Protein AF-Q56ZW0-F1 (afdb_monomer_lite)

Radius of gyration: 13.69 Å; chains: 1; bounding box: 28×24×44 Å

Sequence (48 aa):
HRLSTIRGVD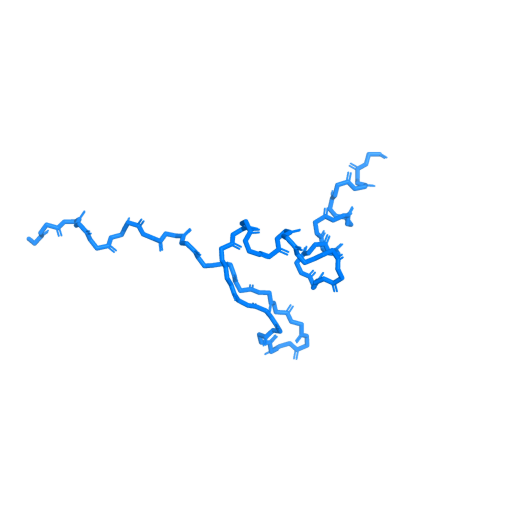CIGVIQDGRIVEQGSHSELVSRPEGAYSRLLQLQTHRI

pLDDT: mean 75.44, std 15.72, range [42.22, 89.44]

Structure (mmCIF, N/CA/C/O backbone):
data_AF-Q56ZW0-F1
#
_entry.id   AF-Q56ZW0-F1
#
loop_
_atom_site.group_PDB
_atom_site.id
_atom_site.type_symbol
_atom_site.label_atom_id
_atom_site.label_alt_id
_atom_site.label_comp_id
_atom_site.label_asym_id
_atom_site.label_entity_id
_atom_site.label_seq_id
_atom_site.pdbx_PDB_ins_code
_atom_site.Cartn_x
_atom_site.Cartn_y
_atom_site.Cartn_z
_atom_site.occupancy
_atom_site.B_iso_or_equiv
_atom_site.auth_seq_id
_atom_si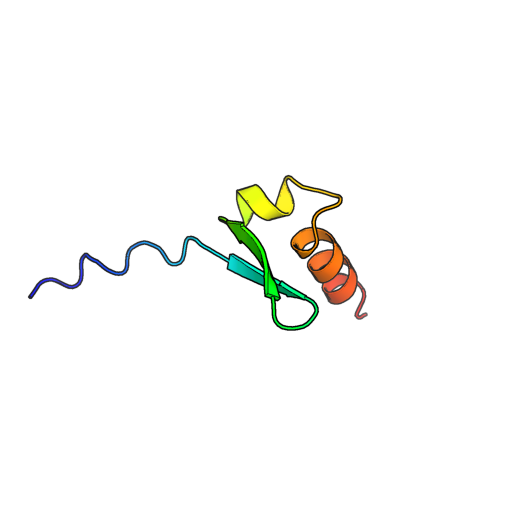te.auth_comp_id
_atom_site.auth_asym_id
_atom_site.auth_atom_id
_atom_site.pdbx_PDB_model_num
ATOM 1 N N . HIS A 1 1 ? -18.335 9.165 25.459 1.00 45.25 1 HIS A N 1
ATOM 2 C CA . HIS A 1 1 ? -17.079 8.468 25.111 1.00 45.25 1 HIS A CA 1
ATOM 3 C C . HIS A 1 1 ? -16.265 9.362 24.188 1.00 45.25 1 HIS A C 1
ATOM 5 O O . HIS A 1 1 ? -16.780 9.776 23.158 1.00 45.25 1 HIS A O 1
ATOM 11 N N . ARG A 1 2 ? -15.061 9.775 24.606 1.00 42.22 2 ARG A N 1
ATOM 12 C CA . ARG A 1 2 ? -14.230 10.733 23.860 1.00 42.22 2 ARG A CA 1
ATOM 13 C C . ARG A 1 2 ? -13.715 10.097 22.564 1.00 42.22 2 ARG A C 1
ATOM 15 O O . ARG A 1 2 ? -13.062 9.060 22.599 1.00 42.22 2 ARG A O 1
ATOM 22 N N . LEU A 1 3 ? -14.002 10.767 21.449 1.00 47.47 3 LEU A N 1
ATOM 23 C CA . LEU A 1 3 ? -13.496 10.552 20.088 1.00 47.47 3 LEU A CA 1
ATOM 24 C C . LEU A 1 3 ? -11.980 10.821 19.997 1.00 47.47 3 LEU A C 1
ATOM 26 O O . LEU A 1 3 ? -11.530 11.701 19.276 1.00 47.47 3 LEU A O 1
ATOM 30 N N . SER A 1 4 ? -11.173 10.104 20.774 1.00 46.72 4 SER A N 1
ATOM 31 C CA . SER A 1 4 ? -9.707 10.220 20.761 1.00 46.72 4 SER A CA 1
ATOM 32 C C . SER A 1 4 ? -9.002 9.016 20.128 1.00 46.72 4 SER A C 1
ATOM 34 O O . SER A 1 4 ? -7.772 9.011 20.086 1.00 46.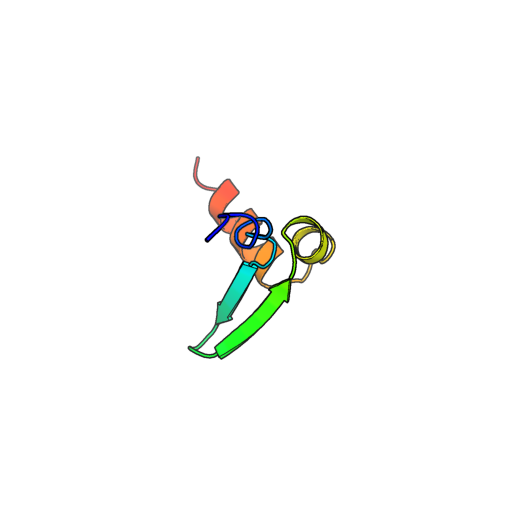72 4 SER A O 1
ATOM 36 N N . THR A 1 5 ? -9.765 8.039 19.622 1.00 52.34 5 THR A N 1
ATOM 37 C CA . THR A 1 5 ? -9.270 6.777 19.037 1.00 52.34 5 THR A CA 1
ATOM 38 C C . THR A 1 5 ? -9.039 6.854 17.521 1.00 52.34 5 THR A C 1
ATOM 40 O O . THR A 1 5 ? -8.293 6.050 16.980 1.00 52.34 5 THR A O 1
ATOM 43 N N . ILE A 1 6 ? -9.611 7.840 16.819 1.00 49.69 6 ILE A N 1
ATOM 44 C CA . ILE A 1 6 ? -9.482 7.993 15.354 1.00 49.69 6 ILE A CA 1
ATOM 45 C C . ILE A 1 6 ? -8.337 8.968 15.034 1.00 49.69 6 ILE A C 1
ATOM 47 O O . ILE A 1 6 ? -8.515 9.966 14.345 1.00 49.69 6 ILE A O 1
ATOM 51 N N . ARG A 1 7 ? -7.166 8.735 15.633 1.00 51.16 7 ARG A N 1
ATOM 52 C CA . ARG A 1 7 ? -5.954 9.537 15.391 1.00 51.16 7 ARG A CA 1
ATOM 53 C C . ARG A 1 7 ? -5.004 8.933 14.365 1.00 51.16 7 ARG A C 1
ATOM 55 O O . ARG A 1 7 ? -4.009 9.571 14.067 1.00 51.16 7 ARG A O 1
ATOM 62 N N . GLY A 1 8 ? -5.329 7.765 13.819 1.00 53.12 8 GLY A N 1
ATOM 63 C CA . GLY A 1 8 ? -4.442 7.077 12.900 1.00 53.12 8 GLY A CA 1
ATOM 64 C C . GLY A 1 8 ? -5.167 6.496 11.711 1.00 53.12 8 GLY A C 1
ATOM 65 O O . GLY A 1 8 ? -5.444 5.301 11.662 1.00 53.12 8 GLY A O 1
ATOM 66 N N . VAL A 1 9 ? -5.428 7.334 10.713 1.00 55.47 9 VAL A N 1
ATOM 67 C CA . VA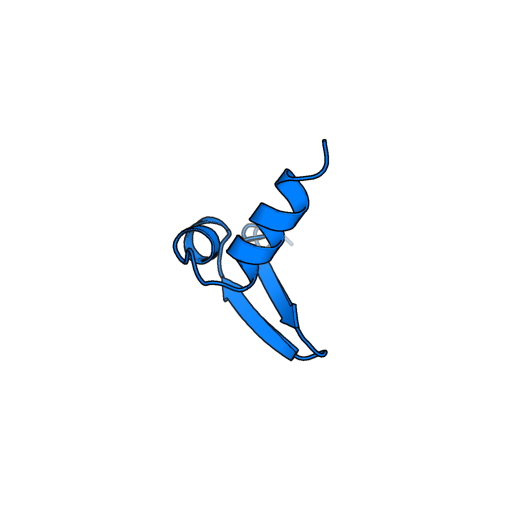L A 1 9 ? -5.487 6.842 9.333 1.00 55.47 9 VAL A CA 1
ATOM 68 C C . VAL A 1 9 ? -4.028 6.716 8.860 1.00 55.47 9 VAL A C 1
ATOM 70 O O . VAL A 1 9 ? -3.595 7.419 7.959 1.00 55.47 9 VAL A O 1
ATOM 73 N N . ASP A 1 10 ? -3.238 5.882 9.548 1.00 68.25 10 ASP A N 1
ATOM 74 C CA . ASP A 1 10 ? -1.769 5.804 9.416 1.00 68.25 10 ASP A CA 1
ATOM 75 C C . ASP A 1 10 ? -1.312 4.590 8.596 1.00 68.25 10 ASP A C 1
ATOM 77 O O . ASP A 1 10 ? -0.122 4.295 8.518 1.00 68.25 10 ASP A O 1
ATOM 81 N N . CYS A 1 11 ? -2.246 3.836 8.014 1.00 74.00 11 CYS A N 1
ATOM 82 C CA . CYS A 1 11 ? -1.939 2.554 7.397 1.00 74.00 11 CYS A CA 1
ATOM 83 C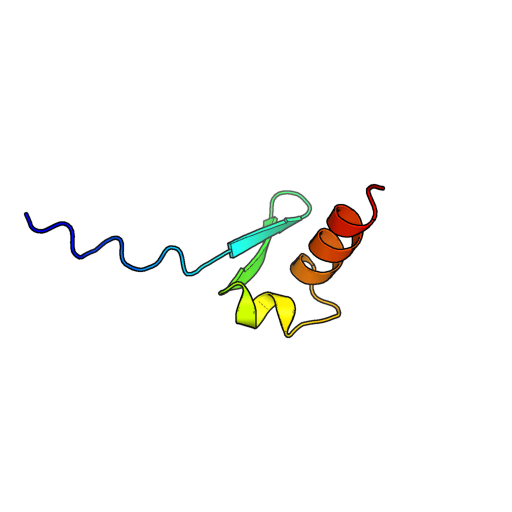 C . CYS A 1 11 ? -2.685 2.386 6.073 1.00 74.00 11 CYS A C 1
ATOM 85 O O . CYS A 1 11 ? -3.905 2.235 6.033 1.00 74.00 11 CYS A O 1
ATOM 87 N N . ILE A 1 12 ? -1.931 2.412 4.984 1.00 85.19 12 ILE A N 1
ATOM 88 C CA . ILE A 1 12 ? -2.355 2.079 3.632 1.00 85.19 12 ILE A CA 1
ATOM 89 C C . ILE A 1 12 ? -2.065 0.597 3.425 1.00 85.19 12 ILE A C 1
ATOM 91 O O . ILE A 1 12 ? -0.934 0.170 3.625 1.00 85.19 12 ILE A O 1
ATOM 95 N N . GLY A 1 13 ? -3.071 -0.172 3.014 1.00 86.62 13 GLY A N 1
ATOM 96 C CA . GLY A 1 13 ? -2.908 -1.549 2.553 1.00 86.62 13 GLY A CA 1
ATOM 97 C C . GLY A 1 13 ? -2.972 -1.612 1.029 1.00 86.62 13 GLY A C 1
ATOM 98 O O . GLY A 1 13 ? -3.966 -1.192 0.437 1.00 86.62 13 GLY A O 1
ATOM 99 N N . VAL A 1 14 ? -1.934 -2.138 0.388 1.00 86.44 14 VAL A N 1
ATOM 100 C CA . VAL A 1 14 ? -1.914 -2.429 -1.047 1.00 86.44 14 VAL A CA 1
ATOM 101 C C . VAL A 1 14 ? -2.392 -3.854 -1.266 1.00 86.44 14 VAL A C 1
ATOM 103 O O . VAL A 1 14 ? -1.846 -4.791 -0.683 1.00 86.44 14 VAL A O 1
ATOM 106 N N . ILE A 1 15 ? -3.402 -4.015 -2.120 1.00 87.88 15 ILE A N 1
ATOM 107 C CA . ILE A 1 15 ? -3.972 -5.315 -2.472 1.00 87.88 15 ILE A CA 1
ATOM 108 C C . ILE A 1 15 ? -3.574 -5.665 -3.903 1.00 87.88 15 ILE A C 1
ATOM 110 O O . ILE A 1 15 ? -3.793 -4.878 -4.823 1.00 87.88 15 ILE A O 1
ATOM 114 N N . GLN A 1 16 ? -3.042 -6.869 -4.083 1.00 83.94 16 GLN A N 1
ATOM 115 C CA . GLN A 1 16 ? -2.754 -7.464 -5.381 1.00 83.94 16 GLN A CA 1
ATOM 116 C C . GLN A 1 16 ? -3.271 -8.907 -5.380 1.00 83.94 16 GLN A C 1
ATOM 118 O O . GLN A 1 16 ? -3.090 -9.634 -4.404 1.00 83.94 16 GLN A O 1
ATOM 123 N N . ASP A 1 17 ? -3.993 -9.296 -6.434 1.00 87.69 17 ASP A N 1
ATOM 124 C CA . ASP A 1 17 ? -4.597 -10.634 -6.572 1.00 87.69 17 ASP A CA 1
ATOM 125 C C . ASP A 1 17 ? -5.466 -11.061 -5.368 1.00 87.69 17 ASP A C 1
ATOM 127 O O . ASP A 1 17 ? -5.476 -12.214 -4.937 1.00 87.69 17 ASP A O 1
ATOM 131 N N . GLY A 1 18 ? -6.193 -10.102 -4.782 1.00 89.44 18 GLY A N 1
ATOM 132 C CA . GLY A 1 18 ? -7.068 -10.341 -3.629 1.00 89.44 18 GLY A CA 1
ATOM 133 C C . GLY A 1 18 ? -6.333 -10.574 -2.304 1.00 89.44 18 GLY A C 1
ATOM 134 O O . GLY A 1 18 ? -6.962 -10.969 -1.323 1.00 89.44 18 GLY A O 1
ATOM 135 N N . ARG A 1 19 ? -5.019 -10.330 -2.248 1.00 89.31 19 ARG A N 1
ATOM 136 C CA . ARG A 1 19 ? -4.194 -10.442 -1.037 1.00 89.31 19 ARG A CA 1
ATOM 137 C C . ARG A 1 19 ? -3.508 -9.119 -0.726 1.00 89.31 19 ARG A C 1
ATOM 139 O O . ARG A 1 19 ? -3.146 -8.375 -1.631 1.00 89.31 19 ARG A O 1
ATOM 146 N N . ILE A 1 20 ? -3.314 -8.831 0.559 1.00 87.75 20 ILE A N 1
ATOM 147 C CA . ILE A 1 20 ? -2.539 -7.665 0.995 1.00 87.75 20 ILE A CA 1
ATOM 148 C C . ILE A 1 20 ? -1.062 -7.971 0.740 1.00 87.75 20 ILE A C 1
ATOM 150 O O . ILE A 1 20 ? -0.520 -8.908 1.326 1.00 87.75 20 ILE A O 1
ATOM 154 N N . VAL A 1 21 ? -0.435 -7.205 -0.149 1.00 88.50 21 VAL A N 1
ATOM 155 C CA . VAL A 1 21 ? 0.987 -7.350 -0.496 1.00 88.50 21 VAL A CA 1
ATOM 156 C C . VAL A 1 21 ? 1.872 -6.370 0.259 1.00 88.50 21 VAL A C 1
ATOM 158 O O . VAL A 1 21 ? 3.017 -6.695 0.553 1.00 88.50 21 VAL A O 1
ATOM 161 N N . GLU A 1 22 ? 1.341 -5.206 0.636 1.00 88.25 22 GLU A N 1
ATOM 162 C CA . GLU A 1 22 ? 2.036 -4.246 1.494 1.00 88.25 22 GLU A CA 1
ATOM 163 C C . GLU A 1 22 ? 1.058 -3.541 2.426 1.00 88.25 22 GLU A C 1
ATOM 165 O O . GLU A 1 22 ? -0.091 -3.302 2.064 1.00 88.25 22 GLU A O 1
ATOM 170 N N . GLN A 1 23 ? 1.519 -3.191 3.624 1.00 88.56 23 GLN A N 1
ATOM 171 C CA . GLN A 1 23 ? 0.764 -2.380 4.565 1.00 88.56 23 GLN A CA 1
ATOM 172 C C . GLN A 1 23 ? 1.719 -1.466 5.341 1.00 88.56 23 GLN A C 1
ATOM 174 O O . GLN A 1 23 ? 2.754 -1.929 5.814 1.00 88.56 23 GLN A O 1
ATOM 179 N N . GLY A 1 24 ? 1.386 -0.184 5.470 1.00 87.12 24 GLY A N 1
ATOM 180 C CA . GLY A 1 24 ? 2.204 0.784 6.205 1.00 87.12 24 GLY A CA 1
ATOM 181 C C . GLY A 1 24 ? 1.751 2.219 5.982 1.00 87.12 24 GLY A C 1
ATOM 182 O O . GLY A 1 24 ? 0.797 2.474 5.247 1.00 87.12 24 GLY A O 1
ATOM 183 N N . SER A 1 25 ? 2.423 3.175 6.606 1.00 87.31 25 SER A N 1
ATOM 184 C CA . SER A 1 25 ? 2.164 4.595 6.361 1.00 87.31 25 SER A CA 1
ATOM 185 C C . SER A 1 25 ? 2.576 5.004 4.946 1.00 87.31 25 SER A C 1
ATOM 187 O O . SER A 1 25 ? 3.438 4.382 4.324 1.00 87.31 25 SER A O 1
ATOM 189 N N . HIS A 1 26 ? 1.997 6.096 4.437 1.00 83.38 26 HIS A N 1
ATOM 190 C CA . HIS A 1 26 ? 2.380 6.644 3.133 1.00 83.38 26 HIS A CA 1
ATOM 191 C C . HIS A 1 26 ? 3.898 6.836 3.015 1.00 83.38 26 HIS A C 1
ATOM 193 O O . HIS A 1 26 ? 4.492 6.396 2.038 1.00 83.38 26 HIS A O 1
ATOM 199 N N . SER A 1 27 ? 4.531 7.425 4.034 1.00 83.25 27 SER A N 1
ATOM 200 C CA . SER A 1 27 ? 5.981 7.638 4.091 1.00 83.25 27 SER A CA 1
ATOM 201 C C . SER A 1 27 ? 6.783 6.341 4.008 1.00 83.25 27 SER A C 1
ATOM 203 O O . SER A 1 27 ? 7.774 6.288 3.283 1.00 83.25 27 SER A O 1
ATOM 205 N N . GLU A 1 28 ? 6.356 5.289 4.709 1.00 84.44 28 GLU A N 1
ATOM 206 C CA . GLU A 1 28 ? 7.039 3.992 4.672 1.00 84.44 28 GLU A CA 1
ATOM 207 C C . GLU A 1 28 ? 6.901 3.335 3.300 1.00 84.44 28 GLU A C 1
ATOM 209 O O . GLU A 1 28 ? 7.882 2.821 2.762 1.00 84.44 28 GLU A O 1
ATOM 214 N N . LEU A 1 29 ? 5.710 3.395 2.703 1.00 85.81 29 LEU A N 1
ATOM 215 C CA . LEU A 1 29 ? 5.447 2.766 1.414 1.00 85.81 29 LEU A CA 1
ATOM 216 C C . LEU A 1 29 ? 6.110 3.513 0.249 1.00 85.81 29 LEU A C 1
ATOM 218 O O . LEU A 1 29 ? 6.656 2.870 -0.642 1.00 85.81 29 LEU A O 1
ATOM 222 N N . VAL A 1 30 ? 6.139 4.850 0.274 1.00 84.19 30 VAL A N 1
ATOM 223 C CA . VAL A 1 30 ? 6.861 5.664 -0.724 1.00 84.19 30 VAL A CA 1
ATOM 224 C C . VAL A 1 30 ? 8.379 5.505 -0.607 1.00 84.19 30 VAL A C 1
ATOM 226 O O . VAL A 1 30 ? 9.082 5.611 -1.610 1.00 84.19 30 VAL A O 1
ATOM 229 N N . SER A 1 31 ? 8.902 5.202 0.589 1.00 86.06 31 SER A N 1
ATOM 230 C CA . SER A 1 31 ? 10.339 4.947 0.783 1.00 86.06 31 SER A CA 1
ATOM 231 C C . SER A 1 31 ? 10.831 3.680 0.073 1.00 86.06 31 SER A C 1
ATOM 233 O O . SER A 1 31 ? 12.037 3.478 -0.063 1.00 86.06 31 SER A O 1
ATOM 235 N N . ARG A 1 32 ? 9.905 2.830 -0.395 1.00 85.56 32 ARG A N 1
ATOM 236 C CA . ARG A 1 32 ? 10.175 1.599 -1.140 1.00 85.56 32 ARG A CA 1
ATOM 237 C C . ARG A 1 32 ? 9.953 1.843 -2.634 1.00 85.56 32 ARG A C 1
ATOM 239 O O . ARG A 1 32 ? 8.832 1.661 -3.110 1.00 85.56 32 ARG A O 1
ATOM 246 N N . PRO A 1 33 ? 10.983 2.232 -3.406 1.00 76.81 33 PRO A N 1
ATOM 247 C CA . PRO A 1 33 ? 10.825 2.538 -4.829 1.00 76.81 33 PRO A CA 1
ATOM 248 C C . PRO A 1 33 ? 10.370 1.335 -5.669 1.00 76.81 33 PRO A C 1
ATOM 250 O O . PRO A 1 33 ? 9.666 1.526 -6.655 1.00 76.81 33 PRO A O 1
ATOM 253 N N . GLU A 1 34 ? 10.697 0.105 -5.257 1.00 82.75 34 GLU A N 1
ATOM 254 C CA . GLU A 1 34 ? 10.207 -1.128 -5.900 1.00 82.75 34 GLU A CA 1
ATOM 255 C C . GLU A 1 34 ? 8.936 -1.703 -5.245 1.00 82.75 34 GLU A C 1
ATOM 257 O O . GLU A 1 34 ? 8.482 -2.790 -5.603 1.00 82.75 34 GLU A O 1
ATOM 262 N N . GLY A 1 35 ? 8.348 -0.981 -4.286 1.00 85.75 35 GLY A N 1
ATOM 263 C CA . GLY A 1 35 ? 7.112 -1.373 -3.616 1.00 85.75 35 GLY A CA 1
ATOM 264 C C . GLY A 1 35 ? 5.903 -1.324 -4.550 1.00 85.75 35 GLY A C 1
ATOM 265 O O . GLY A 1 35 ? 5.829 -0.512 -5.483 1.00 85.75 35 GLY A O 1
ATOM 266 N N . ALA A 1 36 ? 4.911 -2.166 -4.266 1.00 86.19 36 ALA A N 1
ATOM 267 C CA . ALA A 1 36 ? 3.659 -2.205 -5.015 1.00 86.19 36 ALA A CA 1
ATOM 268 C C . ALA A 1 36 ? 2.930 -0.854 -4.926 1.00 86.19 36 ALA A C 1
ATOM 270 O O . ALA A 1 36 ? 2.363 -0.383 -5.914 1.00 86.19 36 ALA A O 1
ATOM 271 N N . TYR A 1 37 ? 3.019 -0.187 -3.770 1.00 87.31 37 TYR A N 1
ATOM 272 C CA . TYR A 1 37 ? 2.473 1.155 -3.573 1.00 87.31 37 TYR A CA 1
ATOM 273 C C . TYR A 1 37 ? 3.111 2.204 -4.495 1.00 87.31 37 TYR A C 1
ATOM 275 O O . TYR A 1 37 ? 2.406 2.923 -5.204 1.00 87.31 37 TYR A O 1
ATOM 283 N N . SER A 1 38 ? 4.445 2.275 -4.517 1.00 85.31 38 SER A N 1
ATOM 284 C CA . SER A 1 38 ? 5.199 3.252 -5.312 1.00 85.31 38 SER A CA 1
ATOM 285 C C . SER A 1 38 ? 4.965 3.072 -6.807 1.00 85.31 38 SER A C 1
ATOM 287 O O . SER A 1 38 ? 4.799 4.052 -7.534 1.00 85.31 38 SER A O 1
ATOM 289 N N . ARG A 1 39 ? 4.862 1.820 -7.267 1.00 86.56 39 ARG A N 1
ATOM 290 C CA . ARG A 1 39 ? 4.550 1.507 -8.664 1.00 86.56 39 ARG A CA 1
ATOM 291 C C . ARG A 1 39 ? 3.138 1.948 -9.054 1.00 86.56 39 ARG A C 1
ATOM 293 O O . ARG A 1 39 ? 2.960 2.539 -10.117 1.00 86.56 39 ARG A O 1
ATOM 300 N N . LEU A 1 40 ? 2.142 1.716 -8.196 1.00 84.00 40 LEU A N 1
ATOM 301 C CA . LEU A 1 40 ? 0.777 2.218 -8.409 1.00 84.00 40 LEU A CA 1
ATOM 302 C C . LEU A 1 40 ? 0.738 3.751 -8.443 1.00 84.00 40 LEU A C 1
ATOM 304 O O . LEU A 1 40 ? 0.085 4.330 -9.311 1.00 84.00 40 LEU A O 1
ATOM 308 N N . LEU A 1 41 ? 1.479 4.407 -7.548 1.00 84.06 41 LEU A N 1
ATOM 309 C CA . LEU A 1 41 ? 1.566 5.865 -7.489 1.00 84.06 41 LEU A CA 1
ATOM 310 C C . LEU A 1 41 ? 2.186 6.460 -8.767 1.00 84.06 41 LEU A C 1
ATOM 312 O O . LEU A 1 41 ? 1.674 7.444 -9.307 1.00 84.06 41 LEU A O 1
ATOM 316 N N . GLN A 1 42 ? 3.246 5.839 -9.292 1.00 82.38 42 GLN A N 1
ATOM 317 C CA . GLN A 1 42 ? 3.867 6.234 -10.562 1.00 82.38 42 GLN A CA 1
ATOM 318 C C . GLN A 1 42 ? 2.900 6.096 -11.745 1.00 82.38 42 GLN A C 1
ATOM 320 O O . GLN A 1 42 ? 2.802 7.011 -12.563 1.00 82.38 42 GLN A O 1
ATOM 325 N N . LEU A 1 43 ? 2.146 4.993 -11.808 1.00 81.50 43 LEU A N 1
ATOM 326 C CA . LEU A 1 43 ? 1.138 4.762 -12.849 1.00 81.50 43 LEU A CA 1
ATOM 327 C C . LEU A 1 43 ? -0.005 5.785 -12.786 1.00 81.50 43 LEU A C 1
ATOM 329 O O . LEU A 1 43 ? -0.464 6.263 -13.820 1.00 81.50 43 LEU A O 1
ATOM 333 N N . GLN A 1 44 ? -0.447 6.155 -11.582 1.00 76.00 44 GLN A N 1
ATOM 334 C CA . GLN A 1 44 ? -1.506 7.149 -11.391 1.00 76.00 44 GLN A CA 1
ATOM 335 C C . GLN A 1 44 ? -1.055 8.569 -11.773 1.00 76.00 44 GLN A C 1
ATOM 337 O O . GLN A 1 44 ? -1.860 9.352 -12.275 1.00 76.00 44 GLN A O 1
ATOM 342 N N . THR A 1 45 ? 0.22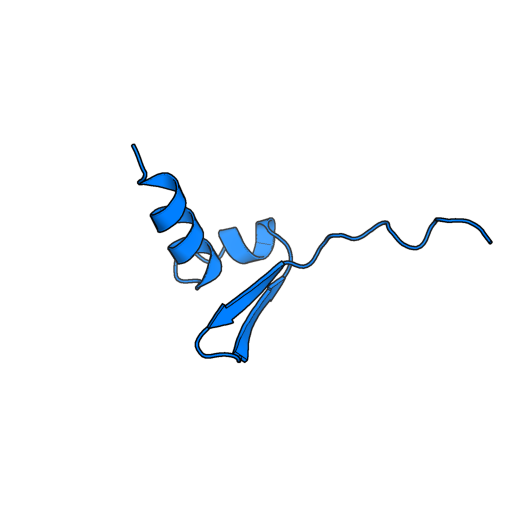5 8.890 -11.572 1.00 67.44 45 THR A N 1
ATOM 343 C CA . THR A 1 45 ? 0.798 10.211 -11.885 1.00 67.44 45 THR A CA 1
ATOM 344 C C . THR A 1 45 ? 0.973 10.432 -13.396 1.00 67.44 45 THR A C 1
ATOM 346 O O . THR A 1 45 ? 0.943 11.570 -13.851 1.00 67.44 45 THR A O 1
ATOM 349 N N . HIS A 1 46 ? 1.081 9.366 -14.198 1.00 58.81 46 HIS A N 1
ATOM 350 C CA . HIS A 1 46 ? 1.264 9.433 -15.659 1.00 58.81 46 HIS A CA 1
ATOM 351 C C . HIS A 1 46 ? -0.036 9.575 -16.481 1.00 58.81 46 HIS A C 1
ATOM 353 O O . HIS A 1 46 ? -0.039 9.335 -17.685 1.00 58.81 46 HIS A O 1
ATOM 359 N N . ARG A 1 47 ? -1.154 9.982 -15.866 1.00 49.91 47 ARG A N 1
ATOM 360 C CA . ARG A 1 47 ? -2.381 10.365 -16.589 1.00 49.91 47 ARG A CA 1
ATOM 361 C C . ARG A 1 47 ? -2.404 11.871 -16.870 1.00 49.91 47 ARG A C 1
ATOM 363 O O . ARG A 1 47 ? -3.180 12.586 -16.238 1.00 49.91 47 ARG A O 1
ATOM 370 N N . ILE A 1 48 ? -1.581 12.332 -17.813 1.00 44.06 48 ILE A N 1
ATOM 371 C CA . ILE A 1 48 ? -1.765 13.606 -18.535 1.00 44.06 48 ILE A CA 1
ATOM 372 C C . ILE A 1 48 ? -1.381 13.383 -19.994 1.00 44.06 48 ILE A C 1
ATOM 374 O O . ILE A 1 48 ? -0.301 12.794 -20.216 1.00 44.06 48 ILE A O 1
#

Organism: Arabidopsis thaliana (NCBI:txid3702)

Secondary structure (DSSP, 8-state):
--S-S------EEEEETTEEEEEE-HHHHHT-TTSHHHHHHHHHHT--

Foldseek 3Di:
DDPPPPPDPAWDFDDDPNDGPDIGGPVVQCVDCVHPVVVVVVVVVPPD

InterPro domains:
  IPR027417 P-loop containing nucleoside triphosphate hydrolase [G3DSA:3.40.50.300] (1-45)
  IPR027417 P-loop containing nucleoside triphosphate hydrolase [SSF52540] (1-44)
  IPR039421 Type 1 protein exporter [PTHR43394] (1-46)